Protein AF-M5BUJ5-F1 (afdb_monomer)

Structure (mmCIF, N/CA/C/O backbone):
data_AF-M5BUJ5-F1
#
_entry.id   AF-M5BUJ5-F1
#
loop_
_atom_site.group_PDB
_atom_site.id
_atom_site.type_symbol
_atom_site.label_atom_id
_atom_site.label_alt_id
_atom_site.label_comp_id
_atom_site.label_asym_id
_atom_site.label_entity_id
_atom_site.label_seq_id
_atom_site.pdbx_PDB_ins_code
_atom_site.Cartn_x
_atom_site.Cartn_y
_atom_site.Cartn_z
_atom_site.occupancy
_atom_site.B_iso_or_equiv
_atom_site.auth_seq_id
_atom_site.auth_comp_id
_atom_site.auth_asym_id
_atom_site.auth_atom_id
_atom_site.pdbx_PDB_model_num
ATOM 1 N N . MET A 1 1 ? 6.732 -11.146 9.574 1.00 46.59 1 MET A N 1
ATOM 2 C CA . MET A 1 1 ? 7.444 -10.954 8.290 1.00 46.59 1 MET A CA 1
ATOM 3 C C . MET A 1 1 ? 7.374 -12.254 7.506 1.00 46.59 1 MET A C 1
ATOM 5 O O . MET A 1 1 ? 7.610 -13.302 8.095 1.00 46.59 1 MET A O 1
ATOM 9 N N . SER A 1 2 ? 6.982 -12.194 6.233 1.00 62.44 2 SER A N 1
ATOM 10 C CA . SER A 1 2 ? 6.966 -13.354 5.332 1.00 62.44 2 SER A CA 1
ATOM 11 C C . SER A 1 2 ? 8.378 -13.624 4.804 1.00 62.44 2 SER A C 1
ATOM 13 O O . SER A 1 2 ? 9.147 -12.685 4.620 1.00 62.44 2 SER A O 1
ATOM 15 N N . ALA A 1 3 ? 8.721 -14.886 4.532 1.00 68.81 3 ALA A N 1
ATOM 16 C CA . ALA A 1 3 ? 9.987 -15.233 3.876 1.00 68.81 3 ALA A CA 1
ATOM 17 C C . ALA A 1 3 ? 10.022 -14.819 2.391 1.00 68.81 3 ALA A C 1
ATOM 19 O O . ALA A 1 3 ? 11.092 -14.751 1.796 1.00 68.81 3 ALA A O 1
ATOM 20 N N . THR A 1 4 ? 8.858 -14.557 1.790 1.00 81.06 4 THR A N 1
ATOM 21 C CA . THR A 1 4 ? 8.704 -14.329 0.345 1.00 81.06 4 THR A CA 1
ATOM 22 C C . THR A 1 4 ? 8.149 -12.952 -0.007 1.00 81.06 4 THR A C 1
ATOM 24 O O . THR A 1 4 ? 8.059 -12.620 -1.185 1.00 81.06 4 THR A O 1
ATOM 27 N N . GLU A 1 5 ? 7.766 -12.146 0.985 1.00 83.88 5 GLU A N 1
ATOM 28 C CA . GLU A 1 5 ? 7.107 -10.860 0.763 1.00 83.88 5 GLU A CA 1
ATOM 29 C C . GLU A 1 5 ? 7.693 -9.798 1.697 1.00 83.88 5 GLU A C 1
ATOM 31 O O . GLU A 1 5 ? 7.707 -9.959 2.922 1.00 83.88 5 GLU A O 1
ATOM 36 N N . PHE A 1 6 ? 8.168 -8.708 1.099 1.00 86.00 6 PHE A N 1
ATOM 37 C CA . PHE A 1 6 ? 8.651 -7.524 1.794 1.00 86.00 6 PHE A CA 1
ATOM 38 C C . PHE A 1 6 ? 7.981 -6.290 1.203 1.00 86.00 6 PHE A C 1
ATOM 40 O O . PHE A 1 6 ? 7.902 -6.120 -0.012 1.00 86.00 6 PHE A O 1
ATOM 47 N N . CYS A 1 7 ? 7.533 -5.411 2.081 1.00 88.62 7 CYS A N 1
ATOM 48 C CA . CYS A 1 7 ? 6.954 -4.128 1.745 1.00 88.62 7 CYS A CA 1
ATOM 49 C C . CYS A 1 7 ? 7.347 -3.145 2.841 1.00 88.62 7 CYS A C 1
ATOM 51 O O . CYS A 1 7 ? 7.508 -3.518 4.004 1.00 88.62 7 CYS A O 1
ATOM 53 N N . PHE A 1 8 ? 7.474 -1.877 2.480 1.00 88.25 8 PHE A N 1
ATOM 54 C CA . PHE A 1 8 ? 7.672 -0.808 3.444 1.00 88.25 8 PHE A CA 1
ATOM 55 C C . PHE A 1 8 ? 6.826 0.397 3.049 1.00 88.25 8 PHE A C 1
ATOM 57 O O . PHE A 1 8 ? 6.648 0.682 1.864 1.00 88.25 8 PHE A O 1
ATOM 64 N N . ARG A 1 9 ? 6.315 1.108 4.054 1.00 88.12 9 ARG A N 1
ATOM 65 C CA . ARG A 1 9 ? 5.635 2.388 3.871 1.00 88.12 9 ARG A CA 1
ATOM 66 C C . ARG A 1 9 ? 6.553 3.489 4.368 1.00 88.12 9 ARG A C 1
ATOM 68 O O . ARG A 1 9 ? 7.030 3.423 5.497 1.00 88.12 9 ARG A O 1
ATOM 75 N N . ALA A 1 10 ? 6.765 4.508 3.547 1.00 88.25 10 ALA A N 1
ATOM 76 C CA . ALA A 1 10 ? 7.417 5.741 3.965 1.00 88.25 10 ALA A CA 1
ATOM 77 C C . ALA A 1 10 ? 6.384 6.868 3.917 1.00 88.25 10 ALA A C 1
ATOM 79 O O . ALA A 1 10 ? 5.800 7.122 2.866 1.00 88.25 10 ALA A O 1
ATOM 80 N N . CYS A 1 11 ? 6.137 7.522 5.052 1.00 88.81 11 CYS A N 1
ATOM 81 C CA . CYS A 1 11 ? 5.163 8.605 5.147 1.00 88.81 11 CYS A CA 1
ATOM 82 C C . CYS A 1 11 ? 5.847 9.916 5.514 1.00 88.81 11 CYS A C 1
ATOM 84 O O . CYS A 1 11 ? 6.717 9.958 6.382 1.00 88.81 11 CYS A O 1
ATOM 86 N N . THR A 1 12 ? 5.393 10.996 4.889 1.00 89.56 12 THR A N 1
ATOM 87 C CA . THR A 1 12 ? 5.815 12.368 5.177 1.00 89.56 12 THR A CA 1
ATOM 88 C C . THR A 1 12 ? 4.582 13.255 5.395 1.00 89.56 12 THR A C 1
ATOM 90 O O . THR A 1 12 ? 3.451 12.857 5.106 1.00 89.56 12 THR A O 1
ATOM 93 N N . GLY A 1 13 ? 4.781 14.451 5.954 1.00 88.88 13 GLY A N 1
ATOM 94 C CA . GLY A 1 13 ? 3.710 15.425 6.186 1.00 88.88 13 GLY A CA 1
ATOM 95 C C . GLY A 1 13 ? 2.911 15.230 7.489 1.00 88.88 13 GLY A C 1
ATOM 96 O O . GLY A 1 13 ? 3.229 14.357 8.299 1.00 88.88 13 GLY A O 1
ATOM 97 N N . PRO A 1 14 ? 1.862 16.047 7.715 1.00 88.25 14 PRO A N 1
ATOM 98 C CA . PRO A 1 14 ? 1.177 16.144 9.013 1.00 88.25 14 PRO A CA 1
ATOM 99 C C . PRO A 1 14 ? 0.518 14.846 9.499 1.00 88.25 14 PRO A C 1
ATOM 101 O O . PRO A 1 14 ? 0.405 14.614 10.698 1.00 88.25 14 PRO A O 1
ATOM 104 N N . ASN A 1 15 ? 0.100 13.979 8.573 1.00 85.12 15 ASN A N 1
ATOM 105 C CA . ASN A 1 15 ? -0.577 12.717 8.884 1.00 85.12 15 ASN A CA 1
ATOM 106 C C . ASN A 1 15 ? 0.361 11.498 8.852 1.00 85.12 15 ASN A C 1
ATOM 108 O O . ASN A 1 15 ? -0.119 10.364 8.887 1.00 85.12 15 ASN A O 1
ATOM 112 N N . ALA A 1 16 ? 1.685 11.699 8.803 1.00 87.75 16 ALA A N 1
ATOM 113 C CA . ALA A 1 16 ? 2.648 10.612 8.634 1.00 87.75 16 ALA A CA 1
ATOM 114 C C . ALA A 1 16 ? 2.505 9.506 9.691 1.00 87.75 16 ALA A C 1
ATOM 116 O O . ALA A 1 16 ? 2.411 8.337 9.334 1.00 87.75 16 ALA A O 1
ATOM 117 N N . ALA A 1 17 ? 2.394 9.867 10.973 1.00 86.38 17 ALA A N 1
ATOM 118 C CA . ALA A 1 17 ? 2.254 8.894 12.061 1.00 86.38 17 ALA A CA 1
ATOM 119 C C . ALA A 1 17 ? 0.948 8.082 11.982 1.00 86.38 17 ALA A C 1
ATOM 121 O O . ALA A 1 17 ? 0.916 6.913 12.349 1.00 86.38 17 ALA A O 1
ATOM 122 N N . LYS A 1 18 ? -0.140 8.679 11.479 1.00 86.56 18 LYS A N 1
ATOM 123 C CA . LYS A 1 18 ? -1.413 7.968 11.283 1.00 86.56 18 LYS A CA 1
ATOM 124 C C . LYS A 1 18 ? -1.343 7.014 10.092 1.00 86.56 18 LYS A C 1
ATOM 126 O O . LYS A 1 18 ? -1.869 5.913 10.169 1.00 86.56 18 LYS A O 1
ATOM 131 N N . ASN A 1 19 ? -0.667 7.424 9.022 1.00 87.25 19 ASN A N 1
ATOM 132 C CA . ASN A 1 19 ? -0.565 6.647 7.790 1.00 87.25 19 ASN A CA 1
ATOM 133 C C . ASN A 1 19 ? 0.530 5.567 7.839 1.00 87.25 19 ASN A C 1
ATOM 135 O O . ASN A 1 19 ? 0.439 4.599 7.099 1.00 87.25 19 ASN A O 1
ATOM 139 N N . CYS A 1 20 ? 1.545 5.697 8.695 1.00 88.81 20 CYS A N 1
ATOM 140 C CA . CYS A 1 20 ? 2.639 4.732 8.847 1.00 88.81 20 CYS A CA 1
ATOM 141 C C . CYS A 1 20 ? 2.657 4.127 10.256 1.00 88.81 20 CYS A C 1
ATOM 143 O O . CYS A 1 20 ? 3.594 4.316 11.025 1.00 88.81 20 CYS A O 1
ATOM 145 N N . GLN A 1 21 ? 1.596 3.402 10.603 1.00 87.94 21 GLN A N 1
ATOM 146 C CA . GLN A 1 21 ? 1.526 2.652 11.855 1.00 87.94 21 GLN A CA 1
ATOM 147 C C . GLN A 1 21 ? 2.337 1.351 11.757 1.00 87.94 21 GLN A C 1
ATOM 149 O O . GLN A 1 21 ? 2.002 0.473 10.967 1.00 87.94 21 GLN A O 1
ATOM 154 N N . HIS A 1 22 ? 3.364 1.205 12.597 1.00 87.06 22 HIS A N 1
ATOM 155 C CA . HIS A 1 22 ? 4.223 0.007 12.658 1.00 87.06 22 HIS A CA 1
ATOM 156 C C . HIS A 1 22 ? 3.658 -1.116 13.549 1.00 87.06 22 HIS A C 1
ATOM 158 O O . HIS A 1 22 ? 4.252 -2.179 13.696 1.00 87.06 22 HIS A O 1
ATOM 164 N N . ILE A 1 23 ? 2.496 -0.904 14.173 1.00 90.81 23 ILE A N 1
ATOM 165 C CA . ILE A 1 23 ? 1.877 -1.891 15.074 1.00 90.81 23 ILE A CA 1
ATOM 166 C C . ILE A 1 23 ? 1.140 -3.024 14.335 1.00 90.81 23 ILE A C 1
ATOM 168 O O . ILE A 1 23 ? 0.677 -3.966 14.976 1.00 90.81 23 ILE A O 1
ATOM 172 N N . TYR A 1 24 ? 1.017 -2.933 13.005 1.00 91.06 24 TYR A N 1
ATOM 173 C CA . TYR A 1 24 ? 0.247 -3.862 12.165 1.00 91.06 24 TYR A CA 1
ATOM 174 C C . TYR A 1 24 ? 1.119 -4.774 11.288 1.00 91.06 24 TYR A C 1
ATOM 176 O O . TYR A 1 24 ? 0.611 -5.466 10.405 1.00 91.06 24 TYR A O 1
ATOM 184 N N . ASP A 1 25 ? 2.433 -4.803 11.515 1.00 85.25 25 ASP A N 1
ATOM 185 C CA . ASP A 1 25 ? 3.391 -5.476 10.630 1.00 85.25 25 ASP A CA 1
ATOM 186 C C . ASP A 1 25 ? 3.245 -7.014 10.591 1.00 85.25 25 ASP A C 1
ATOM 188 O O . ASP A 1 25 ? 3.737 -7.665 9.663 1.00 85.25 25 ASP A O 1
ATOM 192 N N . VAL A 1 26 ? 2.539 -7.632 11.551 1.00 89.19 26 VAL A N 1
ATOM 193 C CA . VAL A 1 26 ? 2.245 -9.081 11.528 1.00 89.19 26 VAL A CA 1
ATOM 194 C C . VAL A 1 26 ? 1.125 -9.406 10.539 1.00 89.19 26 VAL A C 1
ATOM 196 O O . VAL A 1 26 ? 1.077 -10.525 10.033 1.00 89.19 26 VAL A O 1
ATOM 199 N N . MET A 1 27 ? 0.275 -8.433 10.196 1.00 90.88 27 MET A N 1
ATOM 200 C CA . MET A 1 27 ? -0.795 -8.617 9.212 1.00 90.88 27 MET A CA 1
ATOM 201 C C . MET A 1 27 ? -0.273 -8.801 7.778 1.00 90.88 27 MET A C 1
ATOM 203 O O . MET A 1 27 ? -0.998 -9.305 6.921 1.00 90.88 27 MET A O 1
ATOM 207 N N . GLY A 1 28 ? 0.986 -8.433 7.520 1.00 90.19 28 GLY A N 1
ATOM 208 C CA . GLY A 1 28 ? 1.638 -8.594 6.221 1.00 90.19 28 GLY A CA 1
ATOM 209 C C . GLY A 1 28 ? 1.254 -7.523 5.197 1.00 90.19 28 GLY A C 1
ATOM 210 O O . GLY A 1 28 ? 0.423 -6.647 5.446 1.00 90.19 28 GLY A O 1
ATOM 211 N N . CYS A 1 29 ? 1.882 -7.582 4.022 1.00 91.12 29 CYS A N 1
ATOM 212 C CA . CYS A 1 29 ? 1.825 -6.505 3.033 1.00 91.12 29 CYS A CA 1
ATOM 213 C C . CYS A 1 29 ? 0.436 -6.324 2.434 1.00 91.12 29 CYS A C 1
ATOM 215 O O . CYS A 1 29 ? -0.060 -5.205 2.355 1.00 91.12 29 CYS A O 1
ATOM 217 N N . ARG A 1 30 ? -0.238 -7.430 2.110 1.00 91.50 30 ARG A N 1
ATOM 218 C CA . ARG A 1 30 ? -1.600 -7.426 1.554 1.00 91.50 30 ARG A CA 1
ATOM 219 C C . ARG A 1 30 ? -2.626 -6.722 2.441 1.00 91.50 30 ARG A C 1
ATOM 221 O O . ARG A 1 30 ? -3.597 -6.191 1.914 1.00 91.50 30 ARG A O 1
ATOM 228 N N . TRP A 1 31 ? -2.419 -6.723 3.758 1.00 92.94 31 TRP A N 1
ATOM 229 C CA . TRP A 1 31 ? -3.318 -6.069 4.707 1.00 92.94 31 TRP A CA 1
ATOM 230 C C . TRP A 1 31 ? -2.844 -4.661 5.079 1.00 92.94 31 TRP A C 1
ATOM 232 O O . TRP A 1 31 ? -3.638 -3.725 5.062 1.00 92.94 31 TRP A O 1
ATOM 242 N N . ASN A 1 32 ? -1.549 -4.501 5.380 1.00 91.56 32 ASN A N 1
ATOM 243 C CA . ASN A 1 32 ? -0.969 -3.240 5.855 1.00 91.56 32 ASN A CA 1
ATOM 244 C C . ASN A 1 32 ? -0.815 -2.197 4.730 1.00 91.56 32 ASN A C 1
ATOM 246 O O . ASN A 1 32 ? -0.949 -0.998 4.957 1.00 91.56 32 ASN A O 1
ATOM 250 N N . MET A 1 33 ? -0.538 -2.647 3.503 1.00 91.00 33 MET A N 1
ATOM 251 C CA . MET A 1 33 ? -0.414 -1.808 2.307 1.00 91.00 33 MET A CA 1
ATOM 252 C C . MET A 1 33 ? -1.014 -2.517 1.088 1.00 91.00 33 MET A C 1
ATOM 254 O O . MET A 1 33 ? -0.291 -3.100 0.283 1.00 91.00 33 MET A O 1
ATOM 258 N N . PRO A 1 34 ? -2.336 -2.502 0.922 1.00 91.69 34 PRO A N 1
ATOM 259 C CA . PRO A 1 34 ? -2.977 -3.115 -0.234 1.00 91.69 34 PRO A CA 1
ATOM 260 C C . PRO A 1 34 ? -2.432 -2.521 -1.544 1.00 91.69 34 PRO A C 1
ATOM 262 O O . PRO A 1 34 ? -2.449 -1.309 -1.738 1.00 91.69 34 PRO A O 1
ATOM 265 N N . ALA A 1 35 ? -1.947 -3.378 -2.441 1.00 90.44 35 ALA A N 1
ATOM 266 C CA . ALA A 1 35 ? -1.423 -3.002 -3.752 1.00 90.44 35 ALA A CA 1
ATOM 267 C C . ALA A 1 35 ? -1.593 -4.153 -4.752 1.00 90.44 35 ALA A C 1
ATOM 269 O O . ALA A 1 35 ? -1.932 -5.282 -4.376 1.00 90.44 35 ALA A O 1
ATOM 270 N N . ASN A 1 36 ? -1.329 -3.871 -6.029 1.00 87.56 36 ASN A N 1
ATOM 271 C CA . ASN A 1 36 ? -1.239 -4.900 -7.052 1.00 87.56 36 ASN A CA 1
ATOM 272 C C . ASN A 1 36 ? 0.138 -5.590 -6.986 1.00 87.56 36 ASN A C 1
ATOM 274 O O . ASN A 1 36 ? 1.106 -5.147 -7.590 1.00 87.56 36 ASN A O 1
ATOM 278 N N . TYR A 1 37 ? 0.248 -6.652 -6.190 1.00 88.38 37 TY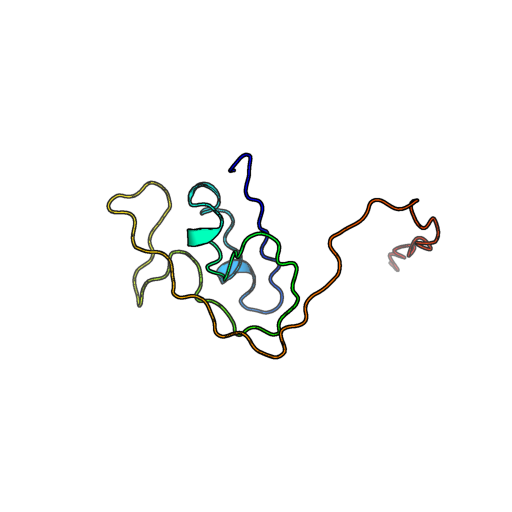R A N 1
ATOM 279 C CA . TYR A 1 37 ? 1.488 -7.422 -6.004 1.00 88.38 37 TYR A CA 1
ATOM 280 C C . TYR A 1 37 ? 1.641 -8.522 -7.070 1.00 88.38 37 TYR A C 1
ATOM 282 O O . TYR A 1 37 ? 1.757 -9.709 -6.749 1.00 88.38 37 TYR A O 1
ATOM 290 N N . ASP A 1 38 ? 1.566 -8.135 -8.341 1.00 88.94 38 ASP A N 1
ATOM 291 C CA . ASP A 1 38 ? 1.699 -9.049 -9.475 1.00 88.94 38 ASP A CA 1
ATOM 292 C C . ASP A 1 38 ? 3.122 -9.620 -9.570 1.00 88.94 38 ASP A C 1
ATOM 294 O O . ASP A 1 38 ? 4.119 -8.896 -9.520 1.00 88.94 38 ASP A O 1
ATOM 298 N N . ALA A 1 39 ? 3.231 -10.935 -9.760 1.00 88.31 39 ALA A N 1
ATOM 299 C CA . ALA A 1 39 ? 4.523 -11.595 -9.907 1.00 88.31 39 ALA A CA 1
ATOM 300 C C . ALA A 1 39 ? 5.244 -11.159 -11.196 1.00 88.31 39 ALA A C 1
ATOM 302 O O . ALA A 1 39 ? 4.632 -11.011 -12.252 1.00 88.31 39 ALA A O 1
ATOM 303 N N . GLY A 1 40 ? 6.567 -10.984 -11.114 1.00 87.31 40 GLY A N 1
ATOM 304 C CA . GLY A 1 40 ? 7.405 -10.614 -12.262 1.00 87.31 40 GLY A CA 1
ATOM 305 C C . GLY A 1 40 ? 7.256 -9.162 -12.727 1.00 87.31 40 GLY A C 1
ATOM 306 O O . GLY A 1 40 ? 7.911 -8.773 -13.693 1.00 87.31 40 GLY A O 1
ATOM 307 N N . LYS A 1 41 ? 6.440 -8.349 -12.044 1.00 89.00 41 LYS A N 1
ATOM 308 C CA . LYS A 1 41 ? 6.333 -6.913 -12.299 1.00 89.00 41 LYS A CA 1
ATOM 309 C C . LYS A 1 41 ? 7.153 -6.135 -11.283 1.00 89.00 41 LYS A C 1
ATOM 311 O O . LYS A 1 41 ? 7.075 -6.365 -10.081 1.00 89.00 41 LYS A O 1
ATOM 316 N N . PHE A 1 42 ? 7.927 -5.185 -11.786 1.00 90.62 42 PHE A N 1
ATOM 317 C CA . PHE A 1 42 ? 8.556 -4.157 -10.975 1.00 90.62 42 PHE A CA 1
ATOM 318 C C . PHE A 1 42 ? 8.140 -2.817 -11.564 1.00 90.62 42 PHE A C 1
ATOM 320 O O . PHE A 1 42 ? 8.449 -2.524 -12.718 1.00 90.62 42 PHE A O 1
ATOM 327 N N . GLU A 1 43 ? 7.356 -2.046 -10.819 1.00 92.31 43 GLU A N 1
ATOM 328 C CA . GLU A 1 43 ? 6.722 -0.838 -11.336 1.00 92.31 43 GLU A CA 1
ATOM 329 C C . GLU A 1 43 ? 6.787 0.326 -10.353 1.00 92.31 43 GLU A C 1
ATOM 331 O O . GLU A 1 43 ? 6.957 0.165 -9.146 1.00 92.31 43 GLU A O 1
ATOM 336 N N . SER A 1 44 ? 6.680 1.525 -10.911 1.00 92.81 44 SER A N 1
ATOM 337 C CA . SER A 1 44 ? 6.592 2.782 -10.181 1.00 92.81 44 SER A CA 1
ATOM 338 C C . SER A 1 44 ? 5.348 3.497 -10.680 1.00 92.81 4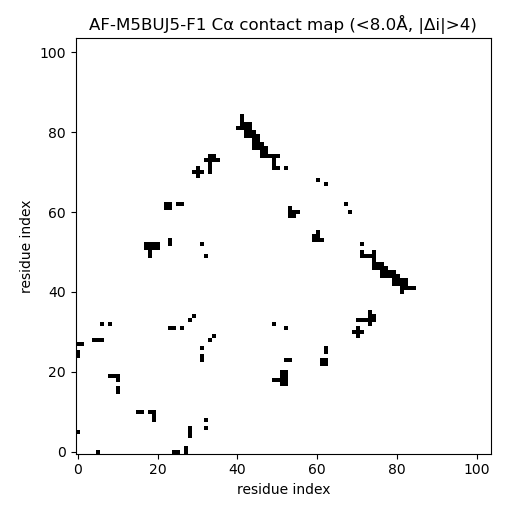4 SER A C 1
ATOM 340 O O . SER A 1 44 ? 5.229 3.743 -11.876 1.00 92.81 44 SER A O 1
ATOM 342 N N . CYS A 1 45 ? 4.432 3.807 -9.770 1.00 93.62 45 CYS A N 1
ATOM 343 C CA . CYS A 1 45 ? 3.182 4.495 -10.066 1.00 93.62 45 CYS A CA 1
ATOM 344 C C . CYS A 1 45 ? 3.035 5.716 -9.161 1.00 93.62 45 CYS A C 1
ATOM 346 O O . CYS A 1 45 ? 3.519 5.704 -8.026 1.00 93.62 45 CYS A O 1
ATOM 348 N N . ASP A 1 46 ? 2.298 6.712 -9.639 1.00 94.25 46 ASP A N 1
ATOM 349 C CA . ASP A 1 46 ? 1.697 7.711 -8.766 1.00 94.25 46 ASP A CA 1
ATOM 350 C C . ASP A 1 46 ? 0.474 7.075 -8.102 1.00 94.25 46 ASP A C 1
ATOM 352 O O . ASP A 1 46 ? -0.286 6.351 -8.753 1.00 94.25 46 ASP A O 1
ATOM 356 N N . ALA A 1 47 ? 0.288 7.302 -6.806 1.00 89.62 47 ALA A N 1
ATOM 357 C CA . ALA A 1 47 ? -0.808 6.707 -6.054 1.00 89.62 47 ALA A CA 1
ATOM 358 C C . ALA A 1 47 ? -1.438 7.722 -5.106 1.00 89.62 47 ALA A C 1
ATOM 360 O O . ALA A 1 47 ? -0.748 8.551 -4.510 1.00 89.62 47 ALA A O 1
ATOM 361 N N . GLU A 1 48 ? -2.750 7.602 -4.938 1.00 89.50 48 GLU A N 1
ATOM 362 C CA . GLU A 1 48 ? -3.476 8.349 -3.919 1.00 89.50 48 GLU A CA 1
ATOM 363 C C . GLU A 1 48 ? -3.152 7.830 -2.513 1.00 89.50 48 GLU A C 1
ATOM 365 O O . GLU A 1 48 ? -2.665 6.712 -2.309 1.00 89.50 48 GLU A O 1
ATOM 370 N N . ASN A 1 49 ? -3.458 8.644 -1.503 1.00 86.12 49 ASN A N 1
ATOM 371 C CA . ASN A 1 49 ? -3.280 8.232 -0.117 1.00 86.12 49 ASN A CA 1
ATOM 372 C C . ASN A 1 49 ? -4.178 7.031 0.219 1.00 86.12 49 ASN A C 1
ATOM 374 O O . ASN A 1 49 ? -5.403 7.135 0.217 1.00 86.12 49 ASN A O 1
ATOM 378 N N . SER A 1 50 ? -3.563 5.908 0.602 1.00 87.75 50 SER A N 1
ATOM 379 C CA . SER A 1 50 ? -4.289 4.798 1.229 1.00 87.75 50 SER A CA 1
ATOM 380 C C . SER A 1 50 ? -4.893 5.231 2.561 1.00 87.75 50 SER A C 1
ATOM 382 O O . SER A 1 50 ? -4.267 5.986 3.316 1.00 87.75 50 SER A O 1
ATOM 384 N N . LEU A 1 51 ? -6.046 4.644 2.889 1.00 91.44 51 LEU A N 1
ATOM 385 C CA . LEU A 1 51 ? -6.650 4.747 4.213 1.0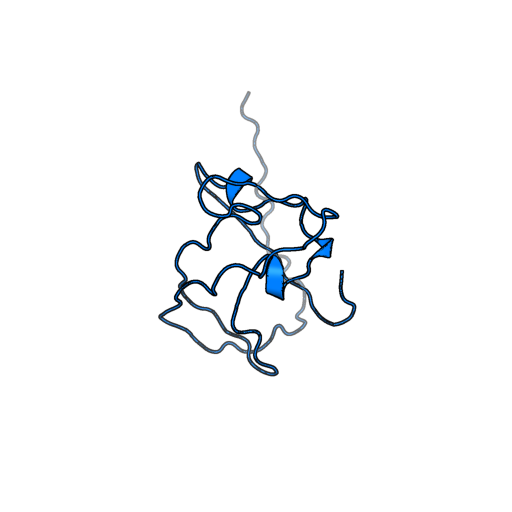0 91.44 51 LEU A CA 1
ATOM 386 C C . LEU A 1 51 ? -5.648 4.326 5.313 1.00 91.44 51 LEU A C 1
ATOM 388 O O . LEU A 1 51 ? -4.806 3.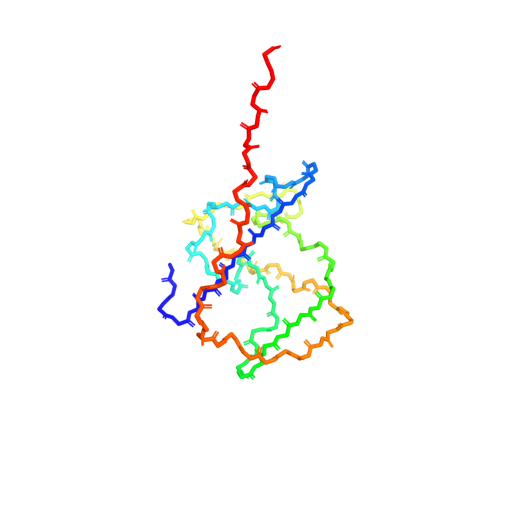447 5.070 1.00 91.44 51 LEU A O 1
ATOM 392 N N . PRO A 1 52 ? -5.701 4.957 6.501 1.00 91.94 52 PRO A N 1
ATOM 393 C CA . PRO A 1 52 ? -4.845 4.591 7.624 1.00 91.94 52 PRO A CA 1
ATOM 394 C C . PRO A 1 52 ? -5.167 3.184 8.129 1.00 91.94 52 PRO A C 1
ATOM 396 O O . PRO A 1 52 ? -6.329 2.850 8.349 1.00 91.94 52 PRO A O 1
ATOM 399 N N . MET A 1 53 ? -4.137 2.374 8.360 1.00 92.94 53 MET A N 1
ATOM 400 C CA . MET A 1 53 ? -4.310 0.984 8.777 1.00 92.94 53 MET A CA 1
ATOM 401 C C . MET A 1 53 ? -5.024 0.888 10.126 1.00 92.94 53 MET A C 1
ATOM 403 O O . MET A 1 53 ? -4.712 1.620 11.069 1.00 92.94 53 MET A O 1
ATOM 407 N N . GLY A 1 54 ? -5.985 -0.031 10.205 1.00 93.44 54 GLY A N 1
ATOM 408 C CA . GLY A 1 54 ? -6.782 -0.261 11.404 1.00 93.44 54 GLY A CA 1
ATOM 409 C C . GLY A 1 54 ? -7.917 0.741 11.626 1.00 93.44 54 GLY A C 1
ATOM 410 O O . GLY A 1 54 ? -8.644 0.564 12.597 1.00 93.44 54 GLY A O 1
ATOM 411 N N . ILE A 1 55 ? -8.122 1.753 10.771 1.00 94.00 55 ILE A N 1
ATOM 412 C CA . ILE A 1 55 ? -9.208 2.737 10.936 1.00 94.00 55 ILE A CA 1
ATOM 413 C C . ILE A 1 55 ? -10.380 2.412 10.001 1.00 94.00 55 ILE A C 1
ATOM 415 O O . ILE A 1 55 ? -10.312 2.629 8.795 1.00 94.00 55 ILE A O 1
ATOM 419 N N . TYR A 1 56 ? -11.502 1.967 10.567 1.00 93.69 56 TYR A N 1
ATOM 420 C CA . TYR A 1 56 ? -12.721 1.613 9.835 1.00 93.69 56 TYR A CA 1
ATOM 421 C C . TYR A 1 56 ? -13.862 2.554 10.225 1.00 93.69 56 TYR A C 1
ATOM 423 O O . TYR A 1 56 ? -14.530 2.371 11.249 1.00 93.69 56 TYR A O 1
ATOM 431 N N . GLY A 1 57 ? -14.072 3.587 9.406 1.00 92.19 57 GLY A N 1
ATOM 432 C CA . GLY A 1 57 ? -15.019 4.660 9.703 1.00 92.19 57 GLY A CA 1
ATOM 433 C C . GLY A 1 57 ? -14.603 5.410 10.968 1.00 92.19 57 GLY A C 1
ATOM 434 O O . GLY A 1 57 ? -13.578 6.083 10.983 1.00 92.19 57 GLY A O 1
ATOM 435 N N . THR A 1 58 ? -15.391 5.275 12.033 1.00 93.50 58 THR A N 1
ATOM 436 C CA . THR A 1 58 ? -15.112 5.862 13.356 1.00 93.50 58 THR A CA 1
ATOM 437 C C . THR A 1 58 ? -14.468 4.881 14.338 1.00 93.50 58 THR A C 1
ATOM 439 O O . THR A 1 58 ? -14.156 5.266 15.464 1.00 93.50 58 THR A O 1
ATOM 442 N N . SER A 1 59 ? -14.279 3.620 13.942 1.00 94.19 59 SER A N 1
ATOM 443 C CA . SER A 1 59 ? -13.711 2.574 14.793 1.00 94.19 59 SER A CA 1
ATOM 444 C C . SER A 1 59 ? -12.234 2.329 14.490 1.00 94.19 59 SER A C 1
ATOM 446 O O . SER A 1 59 ? -11.798 2.455 13.345 1.00 94.19 59 SER A O 1
ATOM 448 N N . THR A 1 60 ? -11.479 1.941 15.519 1.00 95.00 60 THR A N 1
ATOM 449 C CA . THR A 1 60 ? -10.080 1.520 15.392 1.00 95.00 60 THR A CA 1
ATOM 450 C C . THR A 1 60 ? -9.954 0.062 15.807 1.00 95.00 60 THR A C 1
ATOM 452 O O . THR A 1 60 ? -10.411 -0.326 16.883 1.00 95.00 60 THR A O 1
ATOM 455 N N . TRP A 1 61 ? -9.314 -0.740 14.968 1.00 95.50 61 TRP A N 1
ATOM 456 C CA . TRP A 1 61 ? -8.967 -2.124 15.249 1.00 95.50 61 TRP A CA 1
ATOM 457 C C . TRP A 1 61 ? -7.469 -2.253 15.516 1.00 95.50 61 TRP A C 1
ATOM 459 O O . TRP A 1 61 ? -6.665 -1.615 14.844 1.00 95.50 61 TRP A O 1
ATOM 469 N N . TYR A 1 62 ? -7.098 -3.122 16.457 1.00 94.94 62 TYR A N 1
ATOM 470 C CA . TYR A 1 62 ? -5.709 -3.385 16.827 1.00 94.94 62 TYR A CA 1
ATOM 471 C C . TYR A 1 62 ? -5.317 -4.831 16.535 1.00 94.94 62 TYR A C 1
ATOM 473 O O . TYR A 1 62 ? -6.097 -5.763 16.750 1.00 94.94 62 TYR A O 1
ATOM 481 N N . GLN A 1 63 ? -4.074 -5.012 16.087 1.00 92.75 63 GLN A N 1
ATOM 482 C CA . GLN A 1 63 ? -3.506 -6.321 15.790 1.00 92.75 63 GLN A CA 1
ATOM 483 C C . GLN A 1 63 ? -3.671 -7.299 16.962 1.00 92.75 63 GLN A C 1
ATOM 485 O O . GLN A 1 63 ? -3.362 -6.974 18.104 1.00 92.75 63 GLN A O 1
ATOM 490 N N . GLY A 1 64 ? -4.134 -8.517 16.664 1.00 93.00 64 GLY A N 1
ATOM 491 C CA . GLY A 1 64 ? -4.371 -9.574 17.655 1.00 93.00 64 GLY A CA 1
ATOM 492 C C . GLY A 1 64 ? -5.815 -9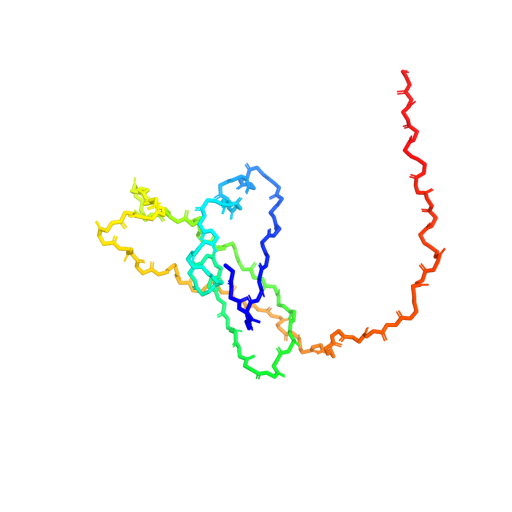.664 18.164 1.00 93.00 64 GLY A C 1
ATOM 493 O O . GLY A 1 64 ? -6.173 -10.668 18.779 1.00 93.00 64 GLY A O 1
ATOM 494 N N . VAL A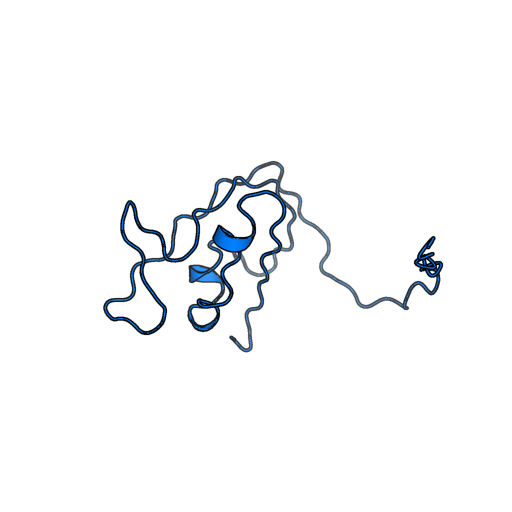 1 65 ? -6.670 -8.681 17.863 1.00 94.44 65 VAL A N 1
ATOM 495 C CA . VAL A 1 65 ? -8.099 -8.708 18.217 1.00 94.44 65 VAL A CA 1
ATOM 496 C C . VAL A 1 65 ? -8.909 -9.486 17.173 1.00 94.44 65 VAL A C 1
ATOM 498 O O . VAL A 1 65 ? -8.700 -9.336 15.969 1.00 94.44 65 VAL A O 1
ATOM 501 N N . LYS A 1 66 ? -9.864 -10.313 17.618 1.00 93.19 66 LYS A N 1
ATOM 502 C CA . LYS A 1 66 ? -10.770 -11.074 16.741 1.00 93.19 66 LYS A CA 1
ATOM 503 C C . LYS A 1 66 ? -12.194 -10.481 16.749 1.00 93.19 66 LYS A C 1
ATOM 505 O O . LYS A 1 66 ? -12.652 -10.091 17.819 1.00 93.19 66 LYS A O 1
ATOM 510 N N . PRO A 1 67 ? -12.911 -10.480 15.609 1.00 93.50 67 PRO A N 1
ATOM 511 C CA . PRO A 1 67 ? -12.429 -10.883 14.289 1.00 93.50 67 PRO A CA 1
ATOM 512 C C . PRO A 1 67 ? -11.449 -9.853 13.711 1.00 93.50 67 PRO A C 1
ATOM 514 O 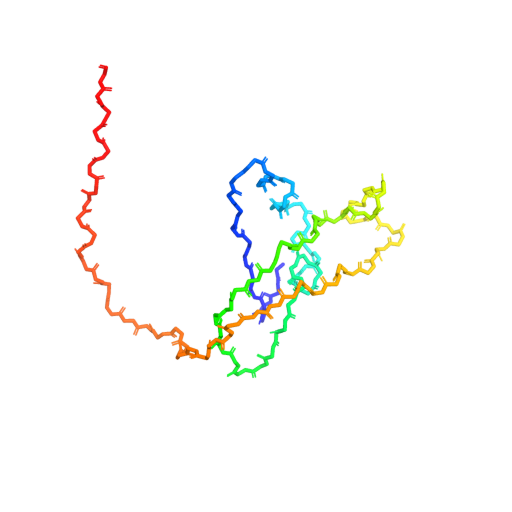O . PRO A 1 67 ? -11.552 -8.657 13.971 1.00 93.50 67 PRO A O 1
ATOM 517 N N . THR A 1 68 ? -10.491 -10.331 12.921 1.00 95.31 68 THR A N 1
ATOM 518 C CA . THR A 1 68 ? -9.635 -9.456 12.118 1.00 95.31 68 THR A CA 1
ATOM 519 C C . THR A 1 68 ? -10.457 -8.929 10.937 1.00 95.31 68 THR A C 1
ATOM 521 O O . THR A 1 68 ? -10.994 -9.745 10.183 1.00 95.31 68 THR A O 1
ATOM 524 N N . PRO A 1 69 ? -10.580 -7.605 10.752 1.00 95.50 69 PRO A N 1
ATOM 525 C CA . PRO A 1 69 ? -11.302 -7.039 9.622 1.00 95.50 69 PRO A CA 1
ATOM 526 C C . PRO A 1 69 ? -10.541 -7.253 8.309 1.00 95.50 69 PRO A C 1
ATOM 528 O O . PRO A 1 69 ? -9.325 -7.470 8.290 1.00 95.50 69 PRO A O 1
ATOM 531 N N . ALA A 1 70 ? -11.262 -7.164 7.192 1.00 95.44 70 ALA A N 1
ATOM 532 C CA . ALA A 1 70 ? -10.657 -7.195 5.865 1.00 95.44 70 ALA A CA 1
ATOM 533 C C . ALA A 1 70 ? -9.685 -6.022 5.668 1.00 95.44 70 ALA A C 1
ATOM 535 O O . ALA A 1 70 ? -9.850 -4.956 6.263 1.00 95.44 70 ALA A O 1
ATOM 536 N N . ALA A 1 71 ? -8.687 -6.215 4.809 1.00 94.56 71 ALA A N 1
ATOM 537 C CA . ALA A 1 71 ? -7.778 -5.149 4.404 1.00 94.56 71 ALA A CA 1
ATOM 538 C C . ALA A 1 71 ? -8.542 -3.957 3.798 1.00 94.56 71 ALA A C 1
ATOM 540 O O . ALA A 1 71 ? -9.634 -4.120 3.246 1.00 94.56 71 ALA A O 1
ATOM 541 N N . HIS A 1 72 ? -7.953 -2.763 3.867 1.00 95.44 72 HIS A N 1
ATOM 542 C CA . HIS A 1 72 ? -8.474 -1.618 3.120 1.00 95.44 72 HIS A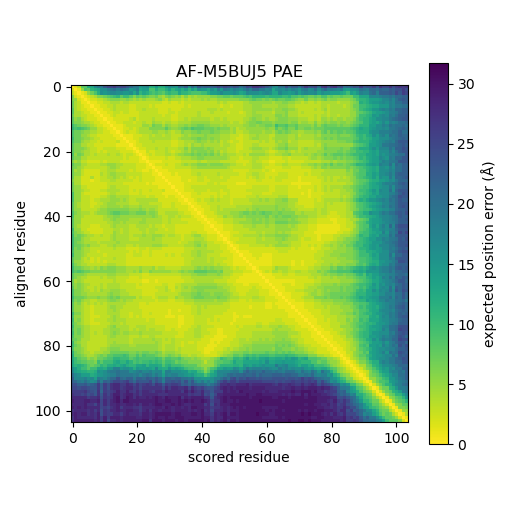 CA 1
ATOM 543 C C . HIS A 1 72 ? -8.438 -1.875 1.600 1.00 95.44 72 HIS A C 1
ATOM 545 O O . HIS A 1 72 ? -7.675 -2.723 1.130 1.00 95.44 72 HIS A O 1
ATOM 551 N N . PRO A 1 73 ? -9.264 -1.169 0.807 1.00 95.12 73 PRO A N 1
ATOM 552 C CA . PRO A 1 73 ? -9.156 -1.232 -0.644 1.00 95.12 73 PRO A CA 1
ATOM 553 C C . PRO A 1 73 ? -7.789 -0.721 -1.114 1.00 95.12 73 PRO A C 1
ATOM 555 O O . PRO A 1 73 ? -7.178 0.143 -0.483 1.00 95.12 73 PRO A O 1
ATOM 558 N N . ILE A 1 74 ? -7.339 -1.243 -2.254 1.00 94.12 74 ILE A N 1
ATOM 559 C CA . ILE A 1 74 ? -6.144 -0.754 -2.945 1.00 94.12 74 ILE A CA 1
ATOM 560 C C . ILE A 1 74 ? -6.403 0.703 -3.365 1.00 94.12 74 ILE A C 1
ATOM 562 O O . ILE A 1 74 ? -7.432 0.961 -3.999 1.00 94.12 74 ILE A O 1
ATOM 566 N N . PRO A 1 75 ? -5.526 1.662 -3.012 1.00 91.69 75 PRO A N 1
ATOM 567 C CA . PRO A 1 75 ? -5.662 3.036 -3.478 1.00 91.69 75 PRO A CA 1
ATOM 568 C C . PRO A 1 75 ? -5.528 3.089 -5.002 1.00 91.69 75 PRO A C 1
ATOM 570 O O . PRO A 1 75 ? -4.801 2.298 -5.604 1.00 91.69 75 PRO A O 1
ATOM 573 N N . SER A 1 76 ? -6.210 4.041 -5.633 1.00 94.44 76 SER A N 1
ATOM 574 C CA . SER A 1 76 ? -6.057 4.263 -7.068 1.00 94.44 76 SER A CA 1
ATOM 575 C C . SER A 1 76 ? -4.616 4.637 -7.405 1.00 94.44 76 SER A C 1
ATOM 577 O O . SER A 1 76 ? -4.019 5.494 -6.746 1.00 94.44 76 SER A O 1
ATOM 579 N N . SER A 1 77 ? -4.087 4.019 -8.458 1.00 93.75 77 SER A N 1
ATOM 580 C CA . SER A 1 77 ? -2.783 4.332 -9.030 1.00 93.75 77 SER A CA 1
ATOM 581 C C . SER A 1 77 ? -2.915 4.807 -10.475 1.00 93.75 77 SER A C 1
ATOM 583 O O . SER A 1 77 ? -3.868 4.478 -11.183 1.00 93.75 77 SER A O 1
ATOM 585 N N . SER A 1 78 ? -1.956 5.616 -10.912 1.00 95.31 78 SER A N 1
ATOM 586 C CA . SER A 1 78 ? -1.871 6.157 -12.267 1.00 95.31 78 SER A CA 1
ATOM 587 C C . SER A 1 78 ? -0.409 6.333 -12.687 1.00 95.31 78 SER A C 1
ATOM 589 O O . SER A 1 78 ? 0.505 6.129 -11.886 1.00 95.31 78 SER A O 1
ATOM 591 N N . ASN A 1 79 ? -0.179 6.651 -13.966 1.00 95.94 79 ASN A N 1
ATOM 592 C CA . ASN A 1 79 ? 1.161 6.865 -14.536 1.00 95.94 79 ASN A CA 1
ATOM 593 C C . ASN A 1 79 ? 2.159 5.722 -14.254 1.00 95.94 79 ASN A C 1
ATOM 595 O O . ASN A 1 79 ? 3.362 5.947 -14.119 1.00 95.94 79 ASN A O 1
ATOM 599 N N . CYS A 1 80 ? 1.661 4.486 -14.155 1.00 94.06 80 CYS A N 1
ATOM 600 C CA . CYS A 1 80 ? 2.483 3.322 -13.861 1.00 94.06 80 CYS A CA 1
ATOM 601 C C . CYS A 1 80 ? 3.488 3.055 -14.983 1.00 94.06 80 CYS A C 1
ATOM 603 O O . CYS A 1 80 ? 3.121 2.910 -16.150 1.00 94.06 80 CYS A O 1
ATOM 605 N N . ARG A 1 81 ? 4.762 2.939 -14.612 1.00 94.19 81 ARG A N 1
ATOM 606 C CA . ARG A 1 81 ? 5.854 2.548 -15.507 1.00 94.19 81 ARG A CA 1
ATOM 607 C C . ARG A 1 81 ? 6.515 1.275 -15.006 1.00 94.19 81 ARG A C 1
ATOM 609 O O . ARG A 1 81 ? 6.865 1.176 -13.830 1.00 94.19 81 ARG A O 1
ATOM 616 N N . THR A 1 82 ? 6.748 0.333 -15.912 1.00 93.56 82 THR A N 1
ATOM 617 C CA . THR A 1 82 ? 7.586 -0.830 -15.624 1.00 93.56 82 THR A CA 1
ATOM 618 C C . THR A 1 82 ? 9.047 -0.405 -15.580 1.00 93.56 82 THR A C 1
ATOM 620 O O . THR A 1 82 ? 9.530 0.320 -16.450 1.00 93.56 82 THR A O 1
ATOM 623 N N . LEU A 1 83 ? 9.748 -0.857 -14.551 1.00 90.50 83 LEU A N 1
ATOM 624 C CA . LEU A 1 83 ? 11.160 -0.613 -14.329 1.00 90.50 83 LEU A CA 1
ATOM 625 C C . LEU A 1 83 ? 11.918 -1.948 -14.390 1.00 90.50 83 LEU A C 1
ATOM 627 O O . LEU A 1 83 ? 11.369 -2.985 -14.014 1.00 90.50 83 LEU A O 1
ATOM 631 N N . PRO A 1 84 ? 13.189 -1.953 -14.824 1.00 87.31 84 PRO A N 1
ATOM 632 C CA . PRO A 1 84 ? 14.062 -3.095 -14.599 1.00 87.31 84 PRO A CA 1
ATOM 633 C C . PRO A 1 84 ? 14.147 -3.393 -13.101 1.00 87.31 84 PRO A C 1
ATOM 635 O O . PRO A 1 84 ? 14.205 -2.466 -12.290 1.00 87.31 84 PRO A O 1
ATOM 638 N N . THR A 1 85 ? 14.178 -4.674 -12.736 1.00 82.38 85 THR A N 1
ATOM 639 C CA . THR A 1 85 ? 14.371 -5.072 -11.336 1.00 82.38 85 THR A CA 1
ATOM 640 C C . THR A 1 85 ? 15.682 -4.514 -10.775 1.00 82.38 85 THR A C 1
ATOM 642 O O . THR A 1 85 ? 16.620 -4.201 -11.517 1.00 82.38 85 THR A O 1
ATOM 645 N N . VAL A 1 86 ? 15.759 -4.401 -9.450 1.00 80.62 86 VAL A N 1
ATOM 646 C CA . VAL A 1 86 ? 16.998 -4.024 -8.769 1.00 80.62 86 VAL A CA 1
ATOM 647 C C . VAL A 1 86 ? 18.108 -5.016 -9.126 1.00 80.62 86 VAL A C 1
ATOM 649 O O . VAL A 1 86 ? 17.981 -6.220 -8.924 1.00 80.62 86 VAL A O 1
ATOM 652 N N . THR A 1 87 ? 19.211 -4.500 -9.665 1.00 78.00 87 THR A N 1
ATOM 653 C CA . THR A 1 87 ? 20.427 -5.277 -9.916 1.00 78.00 87 THR A CA 1
ATOM 654 C C . THR A 1 87 ? 21.492 -4.887 -8.905 1.00 78.00 87 THR A C 1
ATOM 656 O O . THR A 1 87 ? 21.648 -3.710 -8.570 1.00 78.00 87 THR A O 1
ATOM 659 N N . SER A 1 88 ? 22.260 -5.862 -8.426 1.00 80.75 88 SER A N 1
ATOM 660 C CA . SER A 1 88 ? 23.474 -5.579 -7.667 1.00 80.75 88 SER A CA 1
ATOM 661 C C . SER A 1 88 ? 24.454 -4.815 -8.556 1.00 80.75 88 SER A C 1
ATOM 663 O O . SER A 1 88 ? 24.752 -5.247 -9.670 1.00 80.75 88 SER A O 1
ATOM 665 N N . GLY A 1 89 ? 24.956 -3.688 -8.064 1.00 78.12 89 GLY A N 1
ATOM 666 C CA . GLY A 1 89 ? 26.008 -2.911 -8.708 1.00 78.12 89 GLY A CA 1
ATOM 667 C C . GLY A 1 89 ? 27.061 -2.487 -7.685 1.00 78.12 89 GLY A C 1
ATOM 668 O O . GLY A 1 89 ? 26.778 -2.483 -6.484 1.00 78.12 89 GLY A O 1
ATOM 669 N N . PRO A 1 90 ? 28.280 -2.134 -8.123 1.00 78.50 90 PRO A N 1
ATOM 670 C CA . PRO A 1 90 ? 29.298 -1.606 -7.225 1.00 78.50 90 PRO A CA 1
ATOM 671 C C . PRO A 1 90 ? 28.781 -0.342 -6.527 1.00 78.50 90 PRO A C 1
ATOM 673 O O . PRO A 1 90 ? 28.156 0.517 -7.156 1.00 78.50 90 PRO A O 1
ATOM 676 N N . VAL A 1 91 ? 29.049 -0.220 -5.223 1.00 73.00 91 VAL A N 1
ATOM 677 C CA . VAL A 1 91 ? 28.725 0.985 -4.446 1.00 73.00 91 VAL A CA 1
ATOM 678 C C . VAL A 1 91 ? 29.305 2.204 -5.160 1.00 73.00 91 VAL A C 1
ATOM 680 O O . VAL A 1 91 ? 30.523 2.326 -5.311 1.00 73.00 91 VAL A O 1
ATOM 683 N N . LYS A 1 92 ? 28.440 3.138 -5.573 1.00 65.69 92 LYS A N 1
ATOM 684 C CA . LYS A 1 92 ? 28.884 4.458 -6.024 1.00 65.69 92 LYS A CA 1
ATOM 685 C C . LYS A 1 92 ? 29.478 5.176 -4.808 1.00 65.69 92 LYS A C 1
ATOM 687 O O . LYS A 1 92 ? 28.741 5.704 -3.982 1.00 65.69 92 LYS A O 1
ATOM 692 N N . ARG A 1 93 ? 30.813 5.186 -4.679 1.00 59.91 93 ARG A N 1
ATOM 693 C CA . ARG A 1 93 ? 31.580 5.837 -3.588 1.00 59.91 93 ARG A CA 1
ATOM 694 C C . ARG A 1 93 ? 31.456 7.372 -3.555 1.00 59.91 93 ARG A C 1
ATOM 696 O O . ARG A 1 93 ? 32.252 8.015 -2.884 1.00 59.91 93 ARG A O 1
ATOM 703 N N . ASP A 1 94 ? 30.474 7.954 -4.239 1.00 59.44 94 ASP A N 1
ATOM 704 C CA . ASP A 1 94 ? 30.338 9.404 -4.404 1.00 59.44 94 ASP A CA 1
ATOM 705 C C . ASP A 1 94 ? 29.117 9.985 -3.677 1.00 59.44 94 ASP A C 1
ATOM 707 O O . ASP A 1 94 ? 28.549 11.010 -4.050 1.00 59.44 94 ASP A O 1
ATOM 711 N N . HIS A 1 95 ? 28.715 9.358 -2.568 1.00 57.12 95 HIS A N 1
ATOM 712 C CA . HIS A 1 95 ? 28.084 10.137 -1.512 1.00 57.12 95 HIS A CA 1
ATOM 713 C C . HIS A 1 95 ? 29.174 11.024 -0.902 1.00 57.12 95 HIS A C 1
ATOM 715 O O . HIS A 1 95 ? 29.814 10.643 0.081 1.00 57.12 95 HIS A O 1
ATOM 721 N N . LYS A 1 96 ? 29.389 12.222 -1.474 1.00 54.53 96 LYS A N 1
ATOM 722 C CA . LYS A 1 96 ? 29.972 13.339 -0.719 1.00 54.53 96 LYS A CA 1
ATOM 723 C C . LYS A 1 96 ? 29.256 13.341 0.625 1.00 54.53 96 LYS A C 1
ATOM 725 O O . LYS A 1 96 ? 28.040 13.542 0.669 1.00 54.53 96 LYS A O 1
ATOM 730 N N . ARG A 1 97 ? 29.989 13.041 1.703 1.00 55.31 97 ARG A N 1
ATOM 731 C CA . ARG A 1 97 ? 29.483 13.179 3.067 1.00 55.31 97 ARG A CA 1
ATOM 732 C C . ARG A 1 97 ? 28.924 14.594 3.138 1.00 55.31 97 ARG A C 1
ATOM 734 O O . ARG A 1 97 ? 29.699 15.546 3.082 1.00 55.31 97 ARG A O 1
ATOM 741 N N . ARG A 1 98 ? 27.599 14.752 3.188 1.00 54.69 98 ARG A N 1
ATOM 742 C CA . ARG A 1 98 ? 27.031 16.010 3.658 1.00 54.69 98 ARG A CA 1
ATOM 743 C C . ARG A 1 98 ? 27.490 16.088 5.103 1.00 54.69 98 ARG A C 1
ATOM 745 O O . ARG A 1 98 ? 26.962 15.374 5.950 1.00 54.69 98 ARG A O 1
ATOM 752 N N . ALA A 1 99 ? 28.571 16.828 5.335 1.00 52.75 99 ALA A N 1
ATOM 753 C CA . ALA A 1 99 ? 28.959 17.224 6.668 1.00 52.75 99 ALA A CA 1
ATOM 754 C C . ALA A 1 99 ? 27.741 17.950 7.233 1.00 52.75 99 ALA A C 1
ATOM 756 O O . ALA A 1 99 ? 27.323 18.978 6.703 1.00 52.75 99 ALA A O 1
ATOM 757 N N . PHE A 1 100 ? 27.100 17.334 8.216 1.00 51.09 100 PHE A N 1
ATOM 758 C CA . PHE A 1 100 ? 26.066 17.983 8.993 1.00 51.09 100 PHE A CA 1
ATOM 759 C C . PHE A 1 100 ? 26.805 19.026 9.839 1.00 51.09 100 PHE A C 1
ATOM 761 O O . PHE A 1 100 ? 27.351 18.687 10.886 1.00 51.09 100 PHE A O 1
ATOM 768 N N . SER A 1 101 ? 26.951 20.250 9.317 1.00 48.91 101 SER A N 1
ATOM 769 C CA . SER A 1 101 ? 27.411 21.375 10.131 1.00 48.91 101 SER A CA 1
ATOM 770 C C . SER A 1 101 ? 26.284 21.676 11.105 1.00 48.91 101 SER A C 1
ATOM 772 O O . SER A 1 101 ? 25.210 22.112 10.694 1.00 48.91 101 SER A O 1
ATOM 774 N N . HIS A 1 102 ? 26.497 21.345 12.376 1.00 47.25 102 HIS A N 1
ATOM 775 C CA . HIS A 1 102 ? 25.786 22.008 13.457 1.00 47.25 102 HIS A CA 1
ATOM 776 C C . HIS A 1 102 ? 26.443 23.375 13.603 1.00 47.25 102 HIS A C 1
ATOM 778 O O . HIS A 1 102 ? 27.508 23.483 14.211 1.00 47.25 102 HIS A O 1
ATOM 784 N N . ASP A 1 103 ? 25.829 24.389 13.005 1.00 50.75 103 ASP A N 1
ATOM 785 C CA . ASP A 1 103 ? 26.109 25.762 13.397 1.00 50.75 103 ASP A CA 1
ATOM 786 C C . ASP A 1 103 ? 25.404 25.993 14.741 1.00 50.75 103 ASP A C 1
ATOM 788 O O . ASP A 1 103 ? 24.231 25.648 14.912 1.00 50.75 103 ASP A O 1
ATOM 792 N N . ASN A 1 104 ? 26.204 26.451 15.699 1.00 47.16 104 ASN A N 1
ATOM 793 C CA . ASN A 1 104 ? 25.889 26.653 17.112 1.00 47.16 104 ASN A CA 1
ATOM 794 C C . ASN A 1 104 ? 25.054 27.920 17.326 1.00 47.16 104 ASN A C 1
ATOM 796 O O . ASN A 1 104 ? 25.391 28.941 16.682 1.00 47.16 104 ASN A O 1
#

pLDDT: mean 84.62, std 13.5, range [46.59, 95.94]

Secondary structure (DSSP, 8-state):
--SS--------STTHHHH--GGGGGG-HHHHS-----TT--EEEEEPPPPPTTEETTEE--TT-SSPPPPPPPPPEEEEEE-PPP------------------

Radius of gyration: 17.85 Å; Cα contacts (8 Å, |Δi|>4): 100; chains: 1; bounding box: 47×42×34 Å

Organism: Thanatephorus cucumeris (strain AG1-IB / isolate 7/3/14) (NCBI:txid1108050)

Solvent-accessible surface area (backbone atoms only — not comparable to full-atom values): 7211 Å² total; per-residue (Å²): 117,58,99,87,58,86,78,84,82,87,62,73,72,98,57,18,72,60,58,50,59,77,78,42,58,81,65,36,50,70,40,63,54,36,64,90,86,56,84,97,6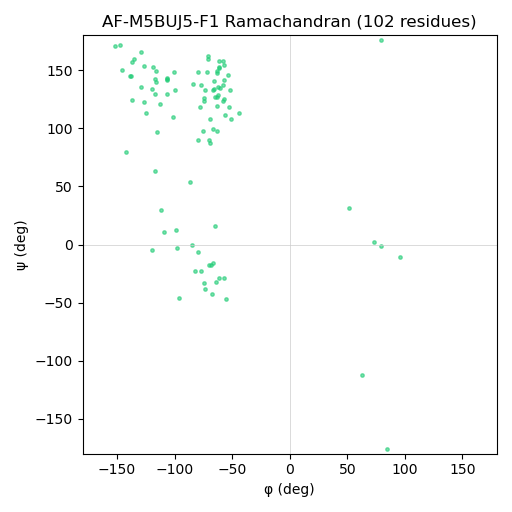5,41,72,50,60,49,64,54,85,57,80,38,66,45,59,57,91,94,44,78,59,60,78,92,50,82,82,73,76,81,54,62,75,59,46,64,69,44,85,69,39,82,46,84,70,93,71,95,68,83,81,74,86,73,70,71,76,77,74,81,77,81,82,129

Foldseek 3Di:
DDPPDDDADQADDDCRCQQHPPQCPVVDCCANANDDPDPPFDKDWDWDRFDGHQDDPPGGDGPPDPPDDGGGDHTDTDPIDTDPDDDDDPPPPPPPPPPPDPDD

Mean predicted aligned error: 8.73 Å

Sequence (104 aa):
MSATEFCFRACTGPNAAKNCQHIYDVMGCRWNMPANYDAGKFESCDAENSLPMGIYGTSTWYQGVKPTPAAHPIPSSSNCRTLPTVTSGPVKRDHKRRAFSHDN